Protein AF-A0A392PHM2-F1 (afdb_monomer_lite)

Foldseek 3Di:
DLLPDPQKDKDKDKAKDDPCRVVQSVLCVVQLSNQLSVLLNVQLVVVVVVVVPPDDDDDDDPDDDDDDPDDDRDDDPVSNVVSNVVSVVVSVVVCVVPPDPPPPGMDIDMDMDIDGD

Structure (mmCIF, N/CA/C/O backbone):
data_AF-A0A392PHM2-F1
#
_entry.id   AF-A0A392PHM2-F1
#
loop_
_atom_site.group_PDB
_atom_site.id
_atom_site.type_symbol
_atom_site.label_atom_id
_atom_site.label_alt_id
_atom_site.label_comp_id
_atom_site.label_asym_id
_atom_site.label_entity_id
_atom_site.label_seq_id
_atom_site.pdbx_PDB_ins_code
_atom_site.Cartn_x
_atom_site.Cartn_y
_atom_site.Cartn_z
_atom_site.occupancy
_atom_site.B_iso_or_equiv
_atom_site.auth_seq_id
_atom_site.auth_comp_id
_atom_site.auth_asym_id
_atom_site.auth_atom_id
_atom_site.pdbx_PDB_model_num
ATOM 1 N N . ASP A 1 1 ? -11.583 -11.678 8.730 1.00 62.72 1 ASP A N 1
ATOM 2 C CA . ASP A 1 1 ? -11.532 -10.504 9.619 1.00 62.72 1 ASP A CA 1
ATOM 3 C C . ASP A 1 1 ? -10.190 -9.805 9.520 1.00 62.72 1 ASP A C 1
ATOM 5 O O . ASP A 1 1 ? -9.168 -10.403 9.833 1.00 62.72 1 ASP A O 1
ATOM 9 N N . TYR A 1 2 ? -10.180 -8.577 8.996 1.00 77.75 2 TYR A N 1
ATOM 10 C CA . TYR A 1 2 ? -8.958 -7.856 8.611 1.00 77.75 2 TYR A CA 1
ATOM 11 C C . TYR A 1 2 ? -8.098 -7.401 9.803 1.00 77.75 2 TYR A C 1
ATOM 13 O O . TYR A 1 2 ? -6.878 -7.550 9.784 1.00 77.75 2 TYR A O 1
ATOM 21 N N . THR A 1 3 ? -8.714 -6.910 10.877 1.00 77.31 3 THR A N 1
ATOM 22 C CA . THR A 1 3 ? -8.038 -6.500 12.126 1.00 77.31 3 THR A CA 1
ATOM 23 C C . THR A 1 3 ? -8.124 -7.571 13.218 1.00 77.31 3 THR A C 1
ATOM 25 O O . THR A 1 3 ? -7.714 -7.337 14.348 1.00 77.31 3 THR A O 1
ATOM 28 N N . GLY A 1 4 ? -8.616 -8.774 12.898 1.00 71.75 4 GLY A N 1
ATOM 29 C CA . GLY A 1 4 ? -9.024 -9.765 13.903 1.00 71.75 4 GLY A CA 1
ATOM 30 C C . GLY A 1 4 ? -10.394 -9.469 14.527 1.00 71.75 4 GLY A C 1
ATOM 31 O O . GLY A 1 4 ? -10.864 -10.246 15.351 1.00 71.75 4 GLY A O 1
ATOM 32 N N . GLU A 1 5 ? -11.042 -8.381 14.106 1.00 74.38 5 GLU A N 1
ATOM 33 C CA . GLU A 1 5 ? -12.407 -8.024 14.480 1.00 74.38 5 GLU A CA 1
ATOM 34 C C . GLU A 1 5 ? -13.391 -8.452 13.391 1.00 74.38 5 GLU A C 1
ATOM 36 O O . GLU A 1 5 ? -13.178 -8.211 12.193 1.00 74.38 5 GLU A O 1
ATOM 41 N N . GLN A 1 6 ? -14.487 -9.076 13.821 1.00 77.94 6 GLN A N 1
ATOM 42 C CA . GLN A 1 6 ? -15.553 -9.501 12.927 1.00 77.94 6 GLN A CA 1
ATOM 43 C C . GLN A 1 6 ? -16.199 -8.291 12.253 1.00 77.94 6 GLN A C 1
ATOM 45 O O . GLN A 1 6 ? -16.482 -7.290 12.902 1.00 77.94 6 GLN A O 1
ATOM 50 N N . GLY A 1 7 ? -16.409 -8.381 10.939 1.00 82.81 7 GLY A N 1
ATOM 51 C CA . GLY A 1 7 ? -17.039 -7.309 10.162 1.00 82.81 7 GLY A CA 1
ATOM 52 C C . GLY A 1 7 ? -16.083 -6.236 9.634 1.00 82.81 7 GLY A C 1
ATOM 53 O O . GLY A 1 7 ? -16.532 -5.349 8.915 1.00 82.81 7 GLY A O 1
ATOM 54 N N . VAL A 1 8 ? -14.771 -6.312 9.897 1.00 89.31 8 VAL A N 1
ATOM 55 C CA . VAL A 1 8 ? -13.804 -5.370 9.304 1.00 89.31 8 VAL A CA 1
ATOM 56 C C . VAL A 1 8 ? -13.285 -5.883 7.959 1.00 89.31 8 VAL A C 1
ATOM 58 O O . VAL A 1 8 ? -12.686 -6.961 7.867 1.00 89.31 8 VAL A O 1
ATOM 61 N N . ILE A 1 9 ? -13.493 -5.075 6.919 1.00 91.62 9 ILE A N 1
ATOM 62 C CA . ILE A 1 9 ? -13.142 -5.340 5.522 1.00 91.62 9 ILE A CA 1
ATOM 63 C C . ILE A 1 9 ? -12.129 -4.297 5.048 1.00 91.62 9 ILE A C 1
ATOM 65 O O . ILE A 1 9 ? -12.349 -3.096 5.201 1.00 91.62 9 ILE A O 1
ATOM 69 N N . PHE A 1 10 ? -11.052 -4.760 4.417 1.00 94.38 10 PHE A N 1
ATOM 70 C CA . PHE A 1 10 ? -10.106 -3.917 3.690 1.00 94.38 10 PHE A CA 1
ATOM 71 C C . PHE A 1 10 ? -10.339 -4.025 2.186 1.00 94.38 10 PHE A C 1
ATOM 73 O O . PHE A 1 10 ? -10.477 -5.126 1.651 1.00 94.38 10 PHE A O 1
ATOM 80 N N . CYS A 1 11 ? -10.317 -2.883 1.508 1.00 95.94 11 CYS A N 1
ATOM 81 C CA . CYS A 1 11 ? -10.333 -2.780 0.057 1.00 95.94 11 CYS A CA 1
ATOM 82 C C . CYS A 1 11 ? -9.194 -1.864 -0.398 1.00 95.94 11 CYS A C 1
ATOM 84 O O . CYS A 1 11 ? -8.897 -0.868 0.260 1.00 95.94 11 CYS A O 1
ATOM 86 N N . GLY A 1 12 ? -8.593 -2.158 -1.550 1.00 97.06 12 GLY A N 1
ATOM 87 C CA . GLY A 1 12 ? -7.552 -1.315 -2.128 1.00 97.06 12 GLY A CA 1
ATOM 88 C C . GLY A 1 12 ? -7.506 -1.397 -3.650 1.00 97.06 12 GLY A C 1
ATOM 89 O O . GLY A 1 12 ? -7.768 -2.453 -4.224 1.00 97.06 12 GLY A O 1
ATOM 90 N N . VAL A 1 13 ? -7.169 -0.279 -4.289 1.00 98.44 13 VAL A N 1
ATOM 91 C CA . VAL A 1 13 ? -6.846 -0.172 -5.716 1.00 98.44 13 VAL A CA 1
ATOM 92 C C . VAL A 1 13 ? -5.400 0.295 -5.831 1.00 98.44 13 VAL A C 1
ATOM 94 O O . VAL A 1 13 ? -5.014 1.258 -5.171 1.00 98.44 13 VAL A O 1
ATOM 97 N N . PHE A 1 14 ? -4.619 -0.396 -6.660 1.00 98.19 14 PHE A N 1
ATOM 98 C CA . PHE A 1 14 ? -3.178 -0.198 -6.804 1.00 98.19 14 PHE A CA 1
ATOM 99 C C . PHE A 1 14 ? -2.847 -0.031 -8.289 1.00 98.19 14 PHE A C 1
ATOM 101 O O . PHE A 1 14 ? -2.849 -1.007 -9.039 1.00 98.19 14 PHE A O 1
ATOM 108 N N . ASP A 1 15 ? -2.614 1.208 -8.713 1.00 98.19 15 ASP A N 1
ATOM 109 C CA . ASP A 1 15 ? -2.319 1.572 -10.100 1.00 98.19 15 ASP A CA 1
ATOM 110 C C . ASP A 1 15 ? -0.808 1.754 -10.296 1.00 98.19 15 ASP A C 1
ATOM 112 O O . ASP A 1 15 ? -0.227 2.791 -9.961 1.00 98.19 15 ASP A O 1
ATOM 116 N N . GLY A 1 16 ? -0.157 0.694 -10.774 1.00 96.56 16 GLY A N 1
ATOM 117 C CA . GLY A 1 16 ? 1.280 0.654 -11.012 1.00 96.56 16 GLY A CA 1
ATOM 118 C C . GLY A 1 16 ? 1.684 1.297 -12.337 1.00 96.56 16 GLY A C 1
ATOM 119 O O . GLY A 1 16 ? 1.134 0.967 -13.382 1.00 96.56 16 GLY A O 1
ATOM 120 N N . HIS A 1 17 ? 2.725 2.127 -12.324 1.00 94.88 17 HIS A N 1
ATOM 121 C CA . HIS A 1 17 ? 3.255 2.806 -13.509 1.00 94.88 17 HIS A CA 1
ATOM 122 C C . HIS A 1 17 ? 4.784 2.699 -13.617 1.00 94.88 17 HIS A C 1
ATOM 124 O O . HIS A 1 17 ? 5.483 2.383 -12.654 1.00 94.88 17 HIS A O 1
ATOM 130 N N . GLY A 1 18 ? 5.309 2.954 -14.818 1.00 93.00 18 GLY A N 1
ATOM 131 C CA . GLY A 1 18 ? 6.728 2.795 -15.146 1.00 93.00 18 GLY A CA 1
ATOM 132 C C . GLY A 1 18 ? 7.119 1.360 -15.536 1.00 93.00 18 GLY A C 1
ATOM 133 O O . GLY A 1 18 ? 6.273 0.461 -15.519 1.00 93.00 18 GLY A O 1
ATOM 134 N N . PRO A 1 19 ? 8.393 1.119 -15.904 1.00 91.31 19 PRO A N 1
ATOM 135 C CA . PRO A 1 19 ? 8.848 -0.165 -16.454 1.00 91.31 19 PRO A CA 1
ATOM 136 C C . PRO A 1 19 ? 8.546 -1.380 -15.562 1.00 91.31 19 PRO A C 1
ATOM 138 O O . PRO A 1 19 ? 8.242 -2.464 -16.060 1.00 91.31 19 PRO A O 1
ATOM 141 N N . LEU A 1 20 ? 8.587 -1.191 -14.241 1.00 91.81 20 LEU A N 1
ATOM 142 C CA . LEU A 1 20 ? 8.321 -2.212 -13.227 1.00 91.81 20 LEU A CA 1
ATOM 143 C C . LEU A 1 20 ? 7.078 -1.893 -12.379 1.00 91.81 20 LEU A C 1
ATOM 145 O O . LEU A 1 20 ? 6.883 -2.511 -11.335 1.00 91.81 20 LEU A O 1
ATOM 149 N N . GLY A 1 21 ? 6.202 -0.984 -12.825 1.00 93.50 21 GLY A N 1
ATOM 150 C CA . GLY A 1 21 ? 5.011 -0.563 -12.072 1.00 93.50 21 GLY A CA 1
ATOM 151 C C . GLY A 1 21 ? 4.083 -1.712 -11.676 1.00 93.50 21 GLY A C 1
ATOM 152 O O . GLY A 1 21 ? 3.559 -1.744 -10.565 1.00 93.50 21 GLY A O 1
ATOM 153 N N . HIS A 1 22 ? 3.942 -2.719 -12.541 1.00 94.00 22 HIS A N 1
ATOM 154 C CA . HIS A 1 22 ? 3.187 -3.940 -12.240 1.00 94.00 22 HIS A CA 1
ATOM 155 C C . HIS A 1 22 ? 3.785 -4.741 -11.068 1.00 94.00 22 HIS A C 1
ATOM 157 O O . HIS A 1 22 ? 3.036 -5.322 -10.291 1.00 94.00 22 HIS A O 1
ATOM 163 N N . LYS A 1 23 ? 5.116 -4.741 -10.897 1.00 92.19 23 LYS A N 1
ATOM 164 C CA . LYS A 1 23 ? 5.782 -5.378 -9.748 1.00 92.19 23 LYS A CA 1
ATOM 165 C C . LYS A 1 23 ? 5.634 -4.541 -8.481 1.00 92.19 23 LYS A C 1
ATOM 167 O O . LYS A 1 23 ? 5.348 -5.103 -7.432 1.00 92.19 23 LYS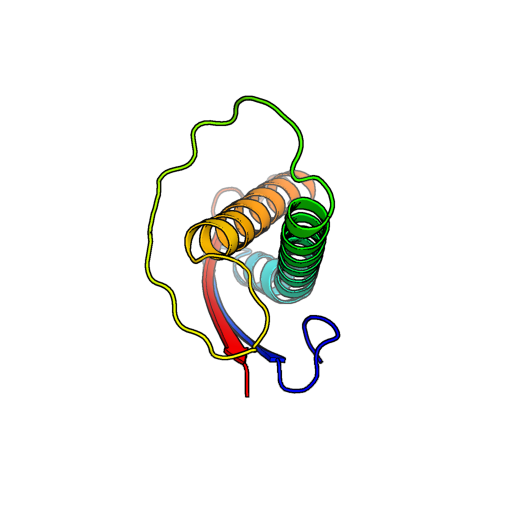 A O 1
ATOM 172 N N . VAL A 1 24 ? 5.779 -3.216 -8.586 1.00 93.56 24 VAL A N 1
ATOM 173 C CA . VAL A 1 24 ? 5.597 -2.292 -7.451 1.00 93.56 24 VAL A CA 1
ATOM 174 C C . VAL A 1 24 ? 4.164 -2.374 -6.917 1.00 93.56 24 VAL A C 1
ATOM 176 O O . VAL A 1 24 ? 3.957 -2.625 -5.735 1.00 93.56 2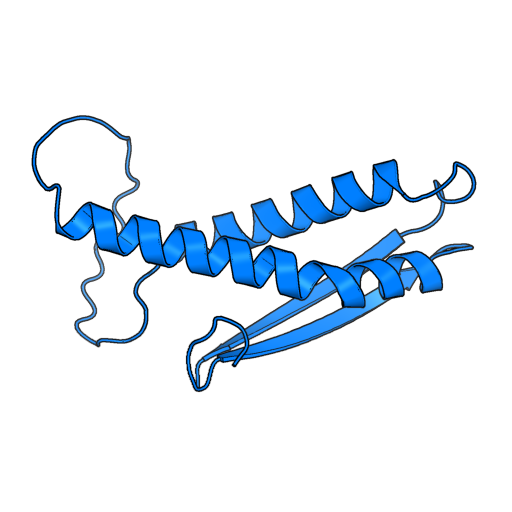4 VAL A O 1
ATOM 179 N N . SER A 1 25 ? 3.160 -2.249 -7.788 1.00 96.00 25 SER A N 1
ATOM 180 C CA . SER A 1 25 ? 1.744 -2.366 -7.402 1.00 96.00 25 SER A CA 1
ATOM 181 C C . SER A 1 25 ? 1.390 -3.742 -6.836 1.00 96.00 25 SER A C 1
ATOM 183 O O . SER A 1 25 ? 0.673 -3.818 -5.839 1.00 96.00 25 SER A O 1
ATOM 185 N N . GLN A 1 26 ? 1.927 -4.825 -7.411 1.00 95.88 26 GLN A N 1
ATOM 186 C CA . GLN A 1 26 ? 1.791 -6.169 -6.850 1.00 95.88 26 GLN A CA 1
ATOM 187 C C . GLN A 1 26 ? 2.376 -6.252 -5.435 1.00 95.88 26 GLN A C 1
ATOM 189 O O . GLN A 1 26 ? 1.712 -6.754 -4.532 1.00 95.88 26 GLN A O 1
ATOM 194 N N . PHE A 1 27 ? 3.586 -5.732 -5.229 1.00 94.19 27 PHE A N 1
ATOM 195 C CA . PHE A 1 27 ? 4.246 -5.755 -3.929 1.00 94.19 27 PHE A CA 1
ATOM 196 C C . PHE A 1 27 ? 3.441 -5.001 -2.867 1.00 94.19 27 PHE A C 1
ATOM 198 O O . PHE A 1 27 ? 3.217 -5.528 -1.777 1.00 94.19 27 PHE A O 1
ATOM 205 N N . ILE A 1 28 ? 2.945 -3.803 -3.191 1.00 96.50 28 ILE A N 1
ATOM 206 C CA . ILE A 1 28 ? 2.115 -3.015 -2.271 1.00 96.50 28 ILE A CA 1
ATOM 207 C C . ILE A 1 28 ? 0.811 -3.754 -1.963 1.00 96.50 28 ILE A C 1
ATOM 209 O O . ILE A 1 28 ? 0.453 -3.882 -0.794 1.00 96.50 28 ILE A O 1
ATOM 213 N N . ARG A 1 29 ? 0.116 -4.282 -2.979 1.00 97.38 29 ARG A N 1
ATOM 214 C CA . ARG A 1 29 ? -1.125 -5.052 -2.797 1.00 97.38 29 ARG A CA 1
ATOM 215 C C . ARG A 1 29 ? -0.933 -6.221 -1.831 1.00 97.38 29 ARG A C 1
ATOM 217 O O . ARG A 1 29 ? -1.806 -6.469 -1.003 1.00 97.38 29 ARG A O 1
ATOM 224 N N . ASP A 1 30 ? 0.191 -6.923 -1.947 1.00 96.12 30 ASP A N 1
ATOM 225 C CA . ASP A 1 30 ? 0.454 -8.146 -1.190 1.00 96.12 30 ASP A CA 1
ATOM 226 C C . ASP A 1 30 ? 0.936 -7.858 0.250 1.00 96.12 30 ASP A C 1
ATOM 228 O O . ASP A 1 30 ? 0.721 -8.687 1.133 1.00 96.12 30 ASP A O 1
ATOM 232 N N . ASN A 1 31 ? 1.526 -6.681 0.523 1.00 95.88 31 ASN A N 1
ATOM 233 C CA . ASN A 1 31 ? 2.173 -6.377 1.812 1.00 95.88 31 ASN A CA 1
ATOM 234 C C . ASN A 1 31 ? 1.560 -5.202 2.607 1.00 95.88 31 ASN A C 1
ATOM 236 O O . ASN A 1 31 ? 1.723 -5.131 3.823 1.00 95.88 31 ASN A O 1
ATOM 240 N N . LEU A 1 32 ? 0.881 -4.246 1.970 1.00 97.31 32 LEU A N 1
ATOM 241 C CA . LEU A 1 32 ? 0.327 -3.067 2.655 1.00 97.31 32 LEU A CA 1
ATOM 242 C C . LEU A 1 32 ? -0.820 -3.430 3.610 1.00 97.31 32 LEU A C 1
ATOM 244 O O . LEU A 1 32 ? -0.859 -2.876 4.712 1.00 97.31 32 LEU A O 1
ATOM 248 N N . PRO A 1 33 ? -1.731 -4.363 3.258 1.00 96.69 33 PRO A N 1
ATOM 249 C CA . PRO A 1 33 ? -2.844 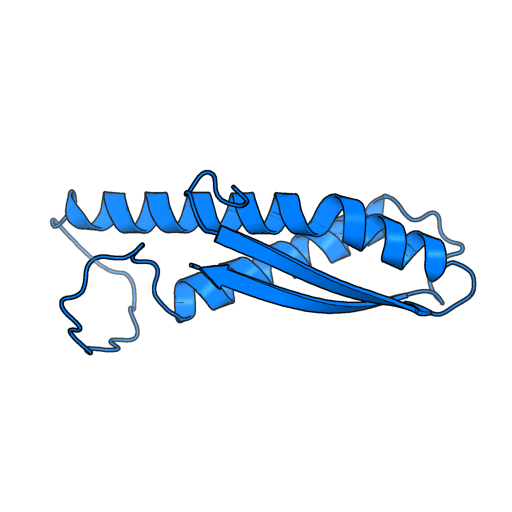-4.703 4.137 1.00 96.69 33 PRO A CA 1
ATOM 250 C C . PRO A 1 33 ? -2.385 -5.274 5.492 1.00 96.69 33 PRO A C 1
ATOM 252 O O . PRO A 1 33 ? -2.994 -4.998 6.524 1.00 96.69 33 PRO A O 1
ATOM 255 N N . SER A 1 34 ? -1.295 -6.048 5.535 1.00 94.75 34 SER A N 1
ATOM 256 C CA . SER A 1 34 ? -0.773 -6.585 6.800 1.00 94.75 34 SER A CA 1
ATOM 257 C C . SER A 1 34 ? -0.155 -5.491 7.671 1.00 94.75 34 SER A C 1
ATOM 259 O O . SER A 1 34 ? -0.538 -5.381 8.835 1.00 94.75 34 SER A O 1
ATOM 261 N N . LYS A 1 35 ? 0.700 -4.624 7.104 1.00 95.56 35 LYS A N 1
ATOM 262 C CA . LYS A 1 35 ? 1.284 -3.466 7.812 1.00 95.56 35 LYS A CA 1
ATOM 263 C C . LYS A 1 35 ? 0.207 -2.567 8.420 1.00 95.56 35 LYS A C 1
ATOM 265 O O . LYS A 1 35 ? 0.288 -2.193 9.590 1.00 95.56 35 LYS A O 1
ATOM 270 N N . LEU A 1 36 ? -0.833 -2.263 7.644 1.00 96.00 36 LEU A N 1
ATOM 271 C CA . LEU A 1 36 ? -1.942 -1.428 8.099 1.00 96.00 36 LEU A CA 1
ATOM 272 C C . LEU A 1 36 ? -2.777 -2.116 9.188 1.00 96.00 36 LEU A C 1
ATOM 274 O O . LEU A 1 36 ? -3.116 -1.482 10.186 1.00 96.00 36 LEU A O 1
ATOM 278 N N . SER A 1 37 ? -3.058 -3.417 9.058 1.00 94.31 37 SER A N 1
ATOM 279 C CA . SER A 1 37 ? -3.726 -4.198 10.113 1.00 94.31 37 SER A CA 1
ATOM 280 C C . SER A 1 37 ? -2.937 -4.188 11.427 1.00 94.31 37 SER A C 1
ATOM 282 O O . SER A 1 37 ? -3.518 -4.004 12.498 1.00 94.31 37 SER A O 1
ATOM 284 N N . GLU A 1 38 ? -1.616 -4.361 11.365 1.00 93.19 38 GLU A N 1
ATOM 285 C CA . GLU A 1 38 ? -0.740 -4.333 12.540 1.00 93.19 38 GLU A CA 1
ATOM 286 C C . GLU A 1 38 ? -0.722 -2.958 13.209 1.00 93.19 38 GLU A C 1
ATOM 288 O O . GLU A 1 38 ? -0.892 -2.875 14.428 1.00 93.19 38 GLU A O 1
ATOM 293 N N . ALA A 1 39 ? -0.599 -1.879 12.430 1.00 93.50 39 ALA A N 1
ATOM 294 C CA . ALA A 1 39 ? -0.647 -0.515 12.952 1.00 93.50 39 ALA A CA 1
ATOM 295 C C . ALA A 1 39 ? -1.966 -0.230 13.692 1.00 93.50 39 ALA A C 1
ATOM 297 O O . ALA A 1 39 ? -1.944 0.276 14.818 1.00 93.50 39 ALA A O 1
ATOM 298 N N . ILE A 1 40 ? -3.103 -0.637 13.115 1.00 91.94 40 ILE A N 1
ATOM 299 C CA . ILE A 1 40 ? -4.429 -0.465 13.726 1.00 91.94 40 ILE A CA 1
ATOM 300 C C . ILE A 1 40 ? -4.543 -1.260 15.028 1.00 91.94 40 ILE A C 1
ATOM 302 O O . ILE A 1 40 ? -4.940 -0.699 16.050 1.00 91.94 40 ILE A O 1
ATOM 306 N N . LYS A 1 41 ? -4.134 -2.536 15.035 1.00 90.06 41 LYS A N 1
ATOM 307 C CA . LYS A 1 41 ? -4.136 -3.373 16.249 1.00 90.06 41 LYS A CA 1
ATOM 308 C C . LYS A 1 41 ? -3.305 -2.744 17.368 1.00 90.06 41 LYS A C 1
ATOM 310 O O . LYS A 1 41 ? -3.738 -2.709 18.520 1.00 90.06 41 LYS A O 1
ATOM 315 N N . MET A 1 42 ? -2.129 -2.203 17.041 1.00 89.06 42 MET A N 1
ATOM 316 C CA . MET A 1 42 ? -1.285 -1.505 18.015 1.00 89.06 42 MET A CA 1
ATOM 317 C C . MET A 1 42 ? -1.956 -0.233 18.551 1.00 89.06 42 MET A C 1
ATOM 319 O O . MET A 1 42 ? -1.887 0.039 19.751 1.00 89.06 42 MET A O 1
ATOM 323 N N . ALA A 1 43 ? -2.618 0.551 17.695 1.00 88.56 43 ALA A N 1
ATOM 324 C CA . ALA A 1 43 ? -3.345 1.746 18.120 1.00 88.56 43 ALA A CA 1
ATOM 325 C C . ALA A 1 43 ? -4.526 1.402 19.044 1.00 88.56 43 ALA A C 1
ATOM 327 O O . ALA A 1 43 ? -4.714 2.052 20.075 1.00 88.56 43 ALA A O 1
ATOM 328 N N . GLN A 1 44 ? -5.268 0.336 18.735 1.00 86.00 44 GLN A N 1
ATOM 329 C CA . GLN A 1 44 ? -6.366 -0.163 19.566 1.0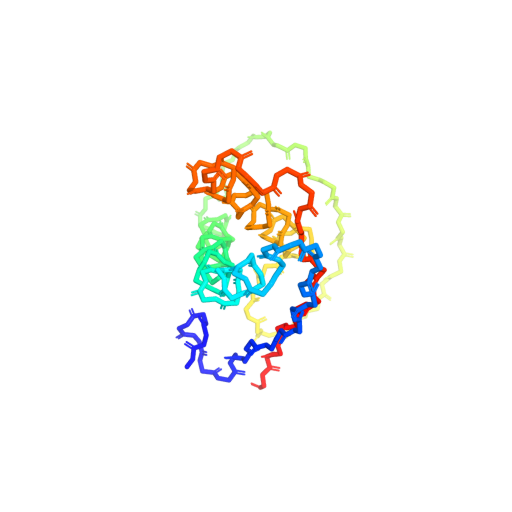0 86.00 44 GLN A CA 1
ATOM 330 C C . GLN A 1 44 ? -5.871 -0.593 20.953 1.00 86.00 44 GLN A C 1
ATOM 332 O O . GLN A 1 44 ? -6.450 -0.206 21.972 1.00 86.00 44 GLN A O 1
ATOM 337 N N . GLN A 1 45 ? -4.747 -1.307 21.027 1.00 82.31 45 GLN A N 1
ATOM 338 C CA . GLN A 1 45 ? -4.134 -1.684 22.305 1.00 82.31 45 GLN A CA 1
ATOM 339 C C . GLN A 1 45 ? -3.690 -0.465 23.125 1.00 82.31 45 GLN A C 1
ATOM 341 O O . GLN A 1 45 ? -3.992 -0.383 24.315 1.00 82.31 45 GLN A O 1
ATOM 346 N N . LYS A 1 46 ? -3.035 0.522 22.498 1.00 78.81 46 LYS A N 1
ATOM 347 C CA . LYS A 1 46 ? -2.615 1.762 23.176 1.00 78.81 46 LYS A CA 1
ATOM 348 C C . LYS A 1 46 ? -3.798 2.561 23.719 1.00 78.81 46 LYS A C 1
ATOM 350 O O . LYS A 1 46 ? -3.715 3.082 24.828 1.00 78.81 46 LYS A O 1
ATOM 355 N N . SER A 1 47 ? -4.895 2.641 22.962 1.00 70.75 47 SER A N 1
ATOM 356 C CA . SE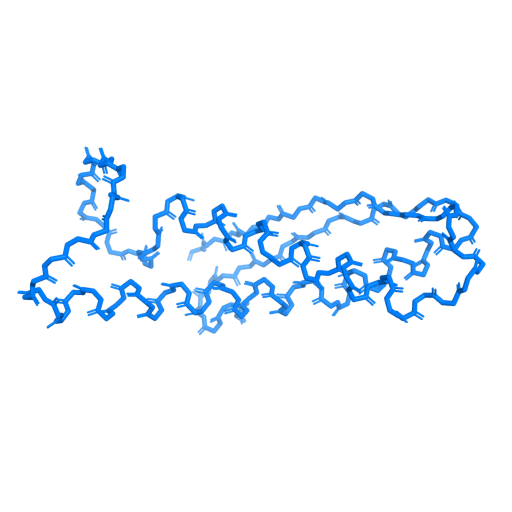R A 1 47 ? -6.122 3.298 23.430 1.00 70.75 47 SER A CA 1
ATOM 357 C C . SER A 1 47 ? -6.694 2.596 24.665 1.00 70.75 47 SER A C 1
ATOM 359 O O . SER A 1 47 ? -7.075 3.264 25.619 1.00 70.75 47 SER A O 1
ATOM 361 N N . SER A 1 48 ? -6.642 1.261 24.699 1.00 62.06 48 SER A N 1
ATOM 362 C CA . SER A 1 48 ? -7.141 0.445 25.811 1.00 62.06 48 SER A CA 1
ATOM 363 C C . SER A 1 48 ? -6.309 0.628 27.085 1.00 62.06 48 SER A C 1
ATOM 365 O O . SER A 1 48 ? -6.868 0.673 28.174 1.00 62.06 48 SER A O 1
ATOM 367 N N . ILE A 1 49 ? -4.985 0.786 26.964 1.00 60.41 49 ILE A N 1
ATOM 368 C CA . ILE A 1 49 ? -4.071 0.992 28.103 1.00 60.41 49 ILE A CA 1
ATOM 369 C C . ILE A 1 4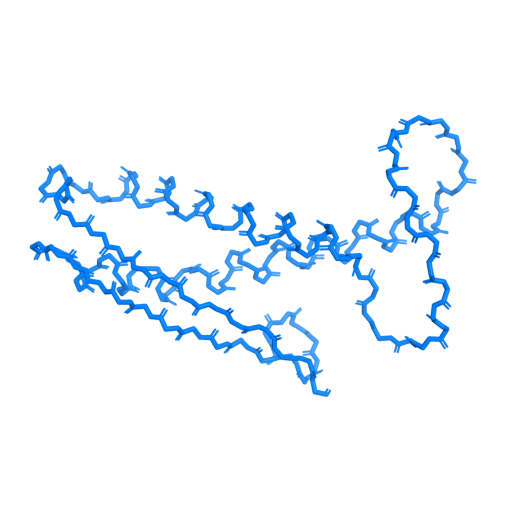9 ? -4.277 2.367 28.756 1.00 60.41 49 ILE A C 1
ATOM 371 O O . ILE A 1 49 ? -4.304 2.454 29.982 1.00 60.41 49 ILE A O 1
ATOM 375 N N . LYS A 1 50 ? -4.512 3.429 27.969 1.00 53.75 50 LYS A N 1
ATOM 376 C CA . LYS A 1 50 ? -4.775 4.781 28.506 1.00 53.75 50 LYS A CA 1
ATOM 377 C C . LYS A 1 50 ? -6.023 4.861 29.399 1.00 53.75 50 LYS A C 1
ATOM 379 O O . LYS A 1 50 ? -6.104 5.756 30.230 1.00 53.75 50 LYS A O 1
ATOM 384 N N . TYR A 1 51 ? -6.976 3.934 29.266 1.00 48.78 51 TYR A N 1
ATOM 385 C CA . TYR A 1 51 ? -8.145 3.861 30.154 1.00 48.78 51 TYR A CA 1
ATOM 386 C C . TYR A 1 51 ? -7.833 3.280 31.543 1.00 48.78 51 TYR A C 1
ATOM 388 O O . TYR A 1 51 ? -8.596 3.530 32.475 1.00 48.78 51 TYR A O 1
ATOM 396 N N . TYR A 1 52 ? -6.745 2.517 31.698 1.00 50.44 52 TYR A N 1
ATOM 397 C CA . TYR A 1 52 ? -6.371 1.885 32.971 1.00 50.44 52 TYR A CA 1
ATOM 398 C C . TYR A 1 52 ? -5.295 2.652 33.749 1.00 50.44 52 TYR A C 1
ATOM 400 O O . TYR A 1 52 ? -5.172 2.437 34.952 1.00 50.44 52 TYR A O 1
ATOM 408 N N . ASP A 1 53 ? -4.556 3.549 33.093 1.00 45.31 53 ASP A N 1
ATOM 409 C CA . ASP A 1 53 ? -3.414 4.271 33.670 1.00 45.31 53 ASP A CA 1
ATOM 410 C C . ASP A 1 53 ? -3.665 5.787 33.741 1.00 45.31 53 ASP A C 1
ATOM 412 O O . ASP A 1 53 ? -2.890 6.610 33.261 1.00 45.31 53 ASP A O 1
ATOM 416 N N . ALA A 1 54 ? -4.812 6.177 34.301 1.00 47.00 54 ALA A N 1
ATOM 417 C CA . ALA A 1 54 ? -5.104 7.574 34.609 1.00 47.00 54 ALA A CA 1
ATOM 418 C C . ALA A 1 54 ? -4.445 7.971 35.940 1.00 47.00 54 ALA A C 1
ATOM 420 O O . ALA A 1 54 ? -5.133 8.242 36.920 1.00 47.00 54 ALA A O 1
ATOM 421 N N . ASN A 1 55 ? -3.113 7.979 35.973 1.00 47.53 55 ASN A N 1
ATOM 422 C CA . ASN A 1 55 ? -2.326 8.776 36.906 1.00 47.53 55 ASN A CA 1
ATOM 423 C C . ASN A 1 55 ? -1.040 9.248 36.209 1.00 47.53 55 ASN A C 1
ATOM 425 O O . ASN A 1 55 ? -0.059 8.521 36.126 1.00 47.53 55 ASN A O 1
ATOM 429 N N . ASP A 1 56 ? -1.075 10.524 35.833 1.00 41.97 56 ASP A N 1
ATOM 430 C CA . ASP A 1 56 ? 0.054 11.455 35.763 1.00 41.97 56 ASP A CA 1
ATOM 431 C C . ASP A 1 56 ? 0.727 11.774 34.405 1.00 41.97 56 ASP A C 1
ATOM 433 O O . ASP A 1 56 ? 1.139 10.917 33.632 1.00 41.97 56 ASP A O 1
ATOM 437 N N . ALA A 1 57 ? 0.813 13.098 34.228 1.00 49.22 57 ALA A N 1
ATOM 438 C CA . ALA A 1 57 ? 1.672 13.979 33.437 1.00 49.22 57 ALA A CA 1
ATOM 439 C C . ALA A 1 57 ? 1.948 13.778 31.927 1.00 49.22 57 ALA A C 1
ATOM 441 O O . ALA A 1 57 ? 2.556 12.816 31.472 1.00 49.22 57 ALA A O 1
ATOM 442 N N . ASP A 1 58 ? 1.645 14.868 31.208 1.00 49.47 58 ASP A N 1
ATOM 443 C CA . ASP A 1 58 ? 2.312 15.395 30.010 1.00 49.47 58 ASP A CA 1
ATOM 444 C C . ASP A 1 58 ? 2.388 14.517 28.758 1.00 49.47 58 ASP A C 1
ATOM 446 O O . ASP A 1 58 ? 3.390 13.878 28.437 1.00 49.47 58 ASP A O 1
ATOM 450 N N . THR A 1 59 ? 1.372 14.649 27.904 1.00 41.69 59 THR A N 1
ATOM 451 C CA . THR A 1 59 ? 1.622 14.699 26.458 1.00 41.69 59 THR A CA 1
ATOM 452 C C . THR A 1 59 ? 0.569 15.577 25.790 1.00 41.69 59 THR A C 1
ATOM 454 O O . THR A 1 59 ? -0.623 15.273 25.852 1.00 41.69 59 THR A O 1
ATOM 457 N N . GLU A 1 60 ? 1.022 16.666 25.164 1.00 45.44 60 GLU A N 1
ATOM 458 C CA . GLU A 1 60 ? 0.238 17.600 24.348 1.00 45.44 60 GLU A CA 1
ATOM 459 C C . GLU A 1 60 ? -0.792 16.853 23.488 1.00 45.44 60 GLU A C 1
ATOM 461 O O . GLU A 1 60 ? -0.459 16.180 22.512 1.00 45.44 60 GLU A O 1
ATOM 466 N N . THR A 1 61 ? -2.059 16.917 23.894 1.00 40.47 61 THR A N 1
ATOM 467 C CA . THR A 1 61 ? -3.161 16.256 23.201 1.00 40.47 61 THR A CA 1
ATOM 468 C C . THR A 1 61 ? -4.096 17.330 22.672 1.00 40.47 61 THR A C 1
ATOM 470 O O . THR A 1 61 ? -4.755 18.025 23.444 1.00 40.47 61 THR A O 1
ATOM 473 N N . PHE A 1 62 ? -4.152 17.465 21.345 1.00 45.31 62 PHE A N 1
ATOM 474 C CA . PHE A 1 62 ? -5.212 18.210 20.674 1.00 45.31 62 PHE A CA 1
ATOM 475 C C . PHE A 1 62 ? -6.555 17.594 21.076 1.00 45.31 62 PHE A C 1
ATOM 477 O O . PHE A 1 62 ? -6.836 16.421 20.826 1.00 45.31 62 PHE A O 1
ATOM 484 N N . HIS A 1 63 ? -7.327 18.384 21.811 1.00 44.91 63 HIS A N 1
ATOM 485 C CA . HIS A 1 63 ? -8.558 17.983 22.463 1.00 44.91 63 HIS A CA 1
ATOM 486 C C . HIS A 1 63 ? -9.729 18.129 21.490 1.00 44.91 63 HIS A C 1
ATOM 488 O O . HIS A 1 63 ? -10.325 19.198 21.411 1.00 44.91 63 HIS A O 1
ATOM 494 N N . ASP A 1 64 ? -10.093 17.052 20.797 1.00 38.78 64 ASP A N 1
ATOM 495 C CA . ASP A 1 64 ? -11.406 16.960 20.155 1.00 38.78 64 ASP A CA 1
ATOM 496 C C . ASP A 1 64 ? -12.376 16.241 21.094 1.00 38.78 64 ASP A C 1
ATOM 498 O O . ASP A 1 64 ? -12.565 15.024 21.063 1.00 38.78 64 ASP A O 1
ATOM 502 N N . ALA A 1 65 ? -12.987 17.034 21.975 1.00 47.50 65 ALA A N 1
ATOM 503 C CA . ALA A 1 65 ? -14.158 16.632 22.733 1.00 47.50 65 ALA A CA 1
ATOM 504 C C . ALA A 1 65 ? -15.379 16.557 21.813 1.00 47.50 65 ALA A C 1
ATOM 506 O O . ALA A 1 65 ? -16.106 17.531 21.647 1.00 47.50 65 ALA A O 1
ATOM 507 N N . TYR A 1 66 ? -15.648 15.366 21.288 1.00 41.44 66 TYR A N 1
ATOM 508 C CA . TYR A 1 66 ? -17.007 14.945 20.969 1.00 41.44 66 TYR A CA 1
ATOM 509 C C . TYR A 1 66 ? -17.244 13.564 21.580 1.00 41.44 66 TYR A C 1
ATOM 511 O O . TYR A 1 66 ? -16.818 12.536 21.062 1.00 41.44 66 TYR A O 1
ATOM 519 N N . ASN A 1 67 ? -17.913 13.574 22.734 1.00 46.97 67 ASN A N 1
ATOM 520 C CA . ASN A 1 67 ? -18.547 12.401 23.322 1.00 46.97 67 ASN A CA 1
ATOM 521 C C . ASN A 1 67 ? -19.615 11.892 22.345 1.00 46.97 67 ASN A C 1
ATOM 523 O O . ASN A 1 67 ? -20.703 12.466 22.293 1.00 46.97 67 ASN A O 1
ATOM 527 N N . ASP A 1 68 ? -19.343 10.800 21.630 1.00 39.38 68 ASP A N 1
ATOM 528 C CA . ASP A 1 68 ? -20.409 9.917 21.161 1.00 39.38 68 ASP A CA 1
ATOM 529 C C . ASP A 1 68 ? -20.304 8.570 21.873 1.00 39.38 68 ASP A C 1
ATOM 531 O O . ASP A 1 68 ? -19.308 7.850 21.833 1.00 39.38 68 ASP A O 1
ATOM 535 N N . SER A 1 69 ? -21.363 8.283 22.613 1.00 42.69 69 SER A N 1
ATOM 536 C CA . SER A 1 69 ? -21.485 7.174 23.544 1.00 42.69 69 SER A CA 1
ATOM 537 C C . SER A 1 69 ? -22.028 5.954 22.807 1.00 42.69 69 SER A C 1
ATOM 539 O O . SER A 1 69 ? -23.065 5.423 23.191 1.00 42.69 69 SER A O 1
ATOM 541 N N . ASN A 1 70 ? -21.358 5.506 21.741 1.00 42.44 70 ASN A N 1
ATOM 542 C CA . ASN A 1 70 ? -21.731 4.276 21.043 1.00 42.44 70 ASN A CA 1
ATOM 543 C C . ASN A 1 70 ? -20.513 3.390 20.766 1.00 42.44 70 ASN A C 1
ATOM 545 O O . ASN A 1 70 ? -19.585 3.719 20.040 1.00 42.44 70 ASN A O 1
ATOM 549 N N . ARG A 1 71 ? -20.534 2.237 21.433 1.00 50.12 71 ARG A N 1
ATOM 550 C CA . ARG A 1 71 ? -19.455 1.264 21.606 1.00 50.12 71 ARG A CA 1
ATOM 551 C C . ARG A 1 71 ? -19.105 0.518 20.312 1.00 50.12 71 ARG A C 1
ATOM 553 O O . ARG A 1 71 ? -19.613 -0.582 20.085 1.00 50.12 71 ARG A O 1
ATOM 560 N N . HIS A 1 72 ? -18.182 1.059 19.522 1.00 52.06 72 HIS A N 1
ATOM 561 C CA . HIS A 1 72 ? -17.522 0.308 18.453 1.00 52.06 72 HIS A CA 1
ATOM 562 C C . HIS A 1 72 ? -16.082 0.823 18.229 1.00 52.06 72 HIS A C 1
ATOM 564 O O . HIS A 1 72 ? -15.874 1.896 17.684 1.00 52.06 72 HIS A O 1
ATOM 570 N N . ASN A 1 73 ? -15.100 0.062 18.726 1.00 57.19 73 ASN A N 1
ATOM 571 C CA . ASN A 1 73 ? -13.658 0.085 18.415 1.00 57.19 73 ASN A CA 1
ATOM 572 C C . ASN A 1 73 ? -12.991 1.479 18.343 1.00 57.19 73 ASN A C 1
ATOM 574 O O . ASN A 1 73 ? -12.678 2.027 17.289 1.00 57.19 73 ASN A O 1
ATOM 578 N N . ASN A 1 74 ? -12.744 2.010 19.543 1.00 68.31 74 ASN A N 1
ATOM 579 C CA . ASN A 1 74 ? -12.315 3.372 19.863 1.00 68.31 74 ASN A CA 1
ATOM 580 C C . ASN A 1 74 ? -10.828 3.668 19.576 1.00 68.31 74 ASN A C 1
ATOM 582 O O . ASN A 1 74 ? -10.028 3.750 20.508 1.00 68.31 74 ASN A O 1
ATOM 586 N N . ILE A 1 75 ? -10.443 3.919 18.324 1.00 81.44 75 ILE A N 1
ATOM 587 C CA . ILE A 1 75 ? -9.258 4.758 18.064 1.00 81.44 75 ILE A CA 1
ATOM 588 C C . ILE A 1 75 ? -9.698 6.071 17.418 1.00 81.44 75 ILE A C 1
ATOM 590 O O . ILE A 1 75 ? -10.596 6.088 16.579 1.00 81.44 75 ILE A O 1
ATOM 594 N N . SER A 1 76 ? -9.106 7.183 17.858 1.00 88.94 76 SER A N 1
ATOM 595 C CA . SER A 1 76 ? -9.459 8.520 17.366 1.00 88.94 76 SER A CA 1
ATOM 596 C C . SER A 1 76 ? -9.154 8.672 15.874 1.00 88.94 76 SER A C 1
ATOM 598 O O . SER A 1 76 ? -8.313 7.951 15.337 1.00 88.94 76 SER A O 1
ATOM 600 N N . LEU A 1 77 ? -9.770 9.658 15.212 1.00 88.75 77 LEU A N 1
ATOM 601 C CA . LEU A 1 77 ? -9.453 10.008 13.819 1.00 88.75 77 LEU A CA 1
ATOM 602 C C . LEU A 1 77 ? -7.942 10.228 13.619 1.00 88.75 77 LEU A C 1
ATOM 604 O O . LEU A 1 77 ? -7.357 9.672 12.698 1.00 88.75 77 LEU A O 1
ATOM 608 N N . ALA A 1 78 ? -7.297 10.959 14.533 1.00 89.75 78 ALA A N 1
ATOM 609 C CA . ALA A 1 78 ? -5.851 11.181 14.499 1.00 89.75 78 ALA A CA 1
ATOM 610 C C . ALA A 1 78 ? -5.044 9.874 14.636 1.00 89.75 78 ALA A C 1
ATOM 612 O O . ALA A 1 78 ? -3.993 9.712 14.022 1.00 89.75 78 ALA A O 1
ATOM 613 N N . SER A 1 79 ? -5.537 8.910 15.422 1.00 91.19 79 SER A N 1
ATOM 614 C CA . SER A 1 79 ? -4.897 7.592 15.533 1.00 91.19 79 SER A CA 1
ATOM 615 C C . SER A 1 79 ? -5.051 6.783 14.245 1.00 91.19 79 SER A C 1
ATOM 617 O O . SER A 1 79 ? -4.107 6.109 13.841 1.00 91.19 79 SER A O 1
ATOM 619 N N . TRP A 1 80 ? -6.213 6.867 13.590 1.00 92.00 80 TRP A N 1
ATOM 620 C CA . TRP A 1 80 ? -6.432 6.285 12.266 1.00 92.00 80 TRP A CA 1
ATOM 621 C C . TRP A 1 80 ? -5.473 6.878 11.239 1.00 92.00 80 TRP A C 1
ATOM 623 O O . TRP A 1 80 ? -4.748 6.128 10.590 1.00 92.00 80 TRP A O 1
ATOM 633 N N . GLU A 1 81 ? -5.421 8.206 11.137 1.00 94.19 81 GLU A N 1
ATOM 634 C CA . GLU A 1 81 ? -4.497 8.921 10.254 1.00 94.19 81 GLU A CA 1
ATOM 635 C C . GLU A 1 81 ? -3.049 8.483 10.497 1.00 94.19 81 GLU A C 1
ATOM 637 O O . GLU A 1 81 ? -2.355 8.094 9.558 1.00 94.19 81 GLU A O 1
ATOM 642 N N . GLY A 1 82 ? -2.625 8.424 11.763 1.00 94.69 82 GLY A N 1
ATOM 643 C CA . GLY A 1 82 ? -1.298 7.943 12.137 1.00 94.69 82 GLY A CA 1
ATOM 644 C C . GLY A 1 82 ? -1.020 6.498 11.706 1.00 94.69 82 GLY A C 1
ATOM 645 O O . GLY A 1 82 ? 0.099 6.199 11.294 1.00 94.69 82 GLY A O 1
ATOM 646 N N . CYS A 1 83 ? -2.015 5.604 11.751 1.00 95.12 83 CYS A N 1
ATOM 647 C CA . CYS A 1 83 ? -1.863 4.234 11.249 1.00 95.12 83 CYS A CA 1
ATOM 648 C C . CYS A 1 83 ? -1.652 4.211 9.733 1.00 95.12 83 CYS A C 1
ATOM 650 O O . CYS A 1 83 ? -0.744 3.532 9.262 1.00 95.12 83 CYS A O 1
ATOM 652 N N . PHE A 1 84 ? -2.452 4.966 8.974 1.00 96.50 84 PHE A N 1
ATOM 653 C CA . PHE A 1 84 ? -2.304 5.051 7.520 1.00 96.50 84 PHE A CA 1
ATOM 654 C C . PHE A 1 84 ? -0.952 5.646 7.127 1.00 96.50 84 PHE A C 1
ATOM 656 O O . PHE A 1 84 ? -0.235 5.028 6.345 1.00 96.50 84 PHE A O 1
ATOM 663 N N . LEU A 1 85 ? -0.578 6.793 7.700 1.00 96.81 85 LEU A N 1
ATOM 664 C CA . LEU A 1 85 ? 0.698 7.446 7.406 1.00 96.81 85 LEU A CA 1
ATOM 665 C C . LEU A 1 85 ? 1.870 6.507 7.682 1.00 96.81 85 LEU A C 1
ATOM 667 O O . LEU A 1 85 ? 2.669 6.250 6.788 1.00 96.81 85 LEU A O 1
ATOM 671 N N . LYS A 1 86 ? 1.913 5.918 8.882 1.00 96.38 86 LYS A N 1
ATOM 672 C CA . LYS A 1 86 ? 2.978 4.994 9.270 1.00 96.38 86 LYS A CA 1
ATOM 673 C C . LYS A 1 86 ? 3.073 3.796 8.321 1.00 96.38 86 LYS A C 1
ATOM 675 O O . LYS A 1 86 ? 4.164 3.436 7.901 1.00 96.38 86 LYS A O 1
ATOM 680 N N . SER A 1 87 ? 1.953 3.155 7.991 1.00 97.38 87 SER A N 1
ATOM 681 C CA . SER A 1 87 ? 1.978 1.946 7.162 1.00 97.38 87 SER A CA 1
ATOM 682 C C . SER A 1 87 ? 2.357 2.208 5.708 1.00 97.38 87 SER A C 1
ATOM 684 O O . SER A 1 87 ? 2.949 1.331 5.082 1.00 97.38 87 SER A O 1
ATOM 686 N N . PHE A 1 88 ? 2.013 3.379 5.166 1.00 97.62 88 PHE A N 1
ATOM 687 C CA . PHE A 1 88 ? 2.440 3.783 3.826 1.00 97.62 88 PHE A CA 1
ATOM 688 C C . PHE A 1 88 ? 3.926 4.155 3.801 1.00 97.62 88 PHE A C 1
ATOM 690 O O . PHE A 1 88 ? 4.624 3.724 2.890 1.00 97.62 88 PHE A O 1
ATOM 697 N N . ASP A 1 89 ? 4.415 4.862 4.818 1.00 96.56 89 ASP A N 1
ATOM 698 C CA . ASP A 1 89 ? 5.834 5.210 4.971 1.00 96.56 89 ASP A CA 1
ATOM 699 C C . ASP A 1 89 ? 6.707 3.945 5.089 1.00 96.56 89 ASP A C 1
ATOM 701 O O . ASP A 1 89 ? 7.598 3.700 4.280 1.00 96.56 89 ASP A O 1
ATOM 705 N N . GLU A 1 90 ? 6.337 3.022 5.985 1.00 95.81 90 GLU A N 1
ATOM 706 C CA . GLU A 1 90 ? 7.013 1.725 6.134 1.00 95.81 90 GLU A CA 1
ATOM 707 C C . GLU A 1 90 ? 6.897 0.816 4.898 1.00 95.81 90 GLU A C 1
ATOM 709 O O . GLU A 1 90 ? 7.607 -0.191 4.801 1.00 95.81 90 GLU A O 1
ATOM 714 N N . MET A 1 91 ? 5.934 1.067 4.008 1.00 95.81 91 MET A N 1
ATOM 715 C CA . MET A 1 91 ? 5.824 0.357 2.735 1.00 95.81 91 MET A CA 1
ATOM 716 C C . MET A 1 91 ? 6.788 0.937 1.703 1.00 95.81 91 MET A C 1
ATOM 718 O O . MET A 1 91 ? 7.439 0.169 0.996 1.00 95.81 91 MET A O 1
ATOM 722 N N . ASP A 1 92 ? 6.885 2.263 1.635 1.00 93.81 92 ASP A N 1
ATOM 723 C CA . ASP A 1 92 ? 7.798 2.963 0.735 1.00 93.81 92 ASP A CA 1
ATOM 724 C C . ASP A 1 92 ? 9.260 2.621 1.062 1.00 93.81 92 ASP A C 1
ATOM 726 O O . ASP A 1 92 ? 10.012 2.203 0.182 1.00 93.81 92 ASP A O 1
ATOM 730 N N . ASP A 1 93 ? 9.620 2.613 2.349 1.00 92.44 93 ASP A N 1
ATOM 731 C CA . ASP A 1 93 ? 10.935 2.162 2.819 1.00 92.44 93 ASP A CA 1
ATOM 732 C C . ASP A 1 93 ? 11.230 0.702 2.442 1.00 92.44 93 ASP A C 1
ATOM 734 O O . ASP A 1 93 ? 12.353 0.349 2.069 1.00 92.44 93 ASP A O 1
ATOM 738 N N . HIS A 1 94 ? 10.224 -0.174 2.535 1.00 90.56 94 HIS A N 1
ATOM 739 C CA . HIS A 1 94 ? 10.380 -1.590 2.199 1.00 90.56 94 HIS A CA 1
ATOM 740 C C . HIS A 1 94 ? 10.594 -1.783 0.692 1.00 90.56 94 HIS A C 1
ATOM 742 O O . HIS A 1 94 ? 11.444 -2.571 0.282 1.00 90.56 94 HIS A O 1
ATOM 748 N N . LEU A 1 95 ? 9.879 -1.017 -0.135 1.00 88.88 95 LEU A N 1
ATOM 749 C CA . LEU A 1 95 ? 10.112 -0.963 -1.575 1.00 88.88 95 LEU A CA 1
ATOM 750 C C . LEU A 1 95 ? 11.513 -0.436 -1.899 1.00 88.88 95 LEU A C 1
ATOM 752 O O . LEU A 1 95 ? 12.191 -1.002 -2.753 1.00 88.88 95 LEU A O 1
ATOM 756 N N . ALA A 1 96 ? 11.984 0.603 -1.209 1.00 85.62 96 ALA A N 1
ATOM 757 C CA . ALA A 1 96 ? 13.319 1.149 -1.436 1.00 85.62 96 ALA A CA 1
ATOM 758 C C . ALA A 1 96 ? 14.442 0.130 -1.150 1.00 85.62 96 ALA A C 1
ATOM 760 O O . ALA A 1 96 ? 15.495 0.189 -1.783 1.00 85.62 96 ALA A O 1
ATOM 761 N N . GLN A 1 97 ? 14.220 -0.812 -0.225 1.00 84.56 97 GLN A N 1
ATOM 762 C CA . GLN A 1 97 ? 15.175 -1.876 0.113 1.00 84.56 97 GLN A CA 1
ATOM 763 C C . GLN A 1 97 ? 15.115 -3.071 -0.847 1.00 84.56 97 GLN A C 1
ATOM 765 O O . GLN A 1 97 ? 16.153 -3.616 -1.220 1.00 84.56 97 GLN A O 1
ATOM 770 N N . GLU A 1 98 ? 13.910 -3.488 -1.235 1.00 74.25 98 GLU A N 1
ATOM 771 C CA . GLU A 1 98 ? 13.689 -4.685 -2.057 1.00 74.25 98 GLU A CA 1
ATOM 772 C C . GLU A 1 98 ? 13.912 -4.433 -3.548 1.00 74.25 98 GLU A C 1
ATOM 774 O O . GLU A 1 98 ? 14.285 -5.337 -4.306 1.00 74.25 98 GLU A O 1
ATOM 779 N N . VAL A 1 99 ? 13.659 -3.209 -4.015 1.00 65.50 99 VAL A N 1
ATOM 780 C CA . VAL A 1 99 ? 13.656 -2.959 -5.444 1.00 65.50 99 VAL A CA 1
ATOM 781 C C . VAL A 1 99 ? 15.059 -2.598 -5.934 1.00 65.50 99 VAL A C 1
ATOM 783 O O . VAL A 1 99 ? 15.530 -1.471 -5.818 1.00 65.50 99 VAL A O 1
ATOM 786 N N . ASN A 1 100 ? 15.707 -3.600 -6.535 1.00 63.56 100 ASN A N 1
ATOM 787 C CA . ASN A 1 100 ? 16.964 -3.483 -7.272 1.00 63.56 100 ASN A CA 1
ATOM 788 C C . ASN A 1 100 ? 16.936 -2.271 -8.233 1.00 63.56 100 ASN A C 1
ATOM 790 O O . ASN A 1 100 ? 15.904 -2.001 -8.849 1.00 63.56 100 ASN A O 1
ATOM 794 N N . THR A 1 101 ? 18.068 -1.579 -8.384 1.00 58.19 101 THR A N 1
ATOM 795 C CA . THR A 1 101 ? 18.273 -0.217 -8.939 1.00 58.19 101 THR A CA 1
ATOM 796 C C . THR A 1 101 ? 17.674 0.121 -10.320 1.00 58.19 101 THR A C 1
ATOM 798 O O . THR A 1 101 ? 17.800 1.253 -10.776 1.00 58.19 101 THR A O 1
ATOM 801 N N . ASP A 1 102 ? 16.995 -0.805 -10.994 1.00 59.88 102 ASP A N 1
ATOM 802 C CA . ASP A 1 102 ? 16.312 -0.596 -12.280 1.00 59.88 102 ASP A CA 1
ATOM 803 C C . ASP A 1 102 ? 14.883 -0.024 -12.138 1.00 59.88 102 ASP A C 1
ATOM 805 O O . ASP A 1 102 ? 14.176 0.167 -13.131 1.00 59.88 102 ASP A O 1
ATOM 809 N N . SER A 1 103 ? 14.420 0.254 -10.915 1.00 59.47 103 SER A N 1
ATOM 810 C CA . SER A 1 103 ? 13.050 0.704 -10.635 1.00 59.47 103 SER A CA 1
ATOM 811 C C . SER A 1 103 ? 12.867 2.182 -10.339 1.00 59.47 103 SER A C 1
ATOM 813 O O . SER A 1 103 ? 11.721 2.582 -10.163 1.00 59.47 103 SER A O 1
ATOM 815 N N . TYR A 1 104 ? 13.922 3.005 -10.320 1.00 66.12 104 TYR A N 1
ATOM 816 C CA . TYR A 1 104 ? 13.804 4.430 -9.963 1.00 66.12 104 TYR A CA 1
ATOM 817 C C . TYR A 1 104 ? 12.811 5.218 -10.842 1.00 66.12 104 TYR A C 1
ATOM 819 O O . TYR A 1 104 ? 12.425 6.331 -10.501 1.00 66.12 104 TYR A O 1
ATOM 827 N N . CYS A 1 105 ? 12.375 4.650 -11.971 1.00 83.44 105 CYS A N 1
ATOM 828 C CA . CYS A 1 105 ? 11.334 5.203 -12.838 1.00 83.44 105 CYS A CA 1
ATOM 829 C C . CYS A 1 105 ? 9.982 4.466 -12.741 1.00 83.44 105 CYS A C 1
ATOM 831 O O . CYS A 1 105 ? 9.181 4.548 -13.671 1.00 83.44 105 CYS A O 1
ATOM 833 N N . SER A 1 106 ? 9.744 3.693 -11.678 1.00 91.25 106 SER A N 1
ATOM 834 C CA . SER A 1 106 ? 8.515 2.926 -11.439 1.00 91.25 106 SER A CA 1
ATOM 835 C C . SER A 1 106 ? 7.879 3.304 -10.110 1.00 91.25 106 SER A C 1
ATOM 837 O O . SER A 1 106 ? 8.569 3.627 -9.152 1.00 91.25 106 SER A O 1
ATOM 839 N N . GLY A 1 107 ? 6.555 3.216 -10.049 1.00 92.75 107 GLY A N 1
ATOM 840 C CA . GLY A 1 107 ? 5.787 3.583 -8.869 1.00 92.75 107 GLY A CA 1
ATOM 841 C C . GLY A 1 107 ? 4.389 2.982 -8.891 1.00 92.75 107 GLY A C 1
ATOM 842 O O . GLY A 1 107 ? 4.029 2.220 -9.792 1.00 92.75 107 GLY A O 1
ATOM 843 N N . CYS A 1 108 ? 3.595 3.319 -7.880 1.00 95.69 108 CYS A N 1
ATOM 844 C CA . CYS A 1 108 ? 2.203 2.909 -7.780 1.00 95.69 108 CYS A CA 1
ATOM 845 C C . CYS A 1 108 ? 1.395 3.961 -7.022 1.00 95.69 108 CYS A C 1
ATOM 847 O O . CYS A 1 108 ? 1.816 4.427 -5.968 1.00 95.69 108 CYS A O 1
ATOM 849 N N . THR A 1 109 ? 0.205 4.287 -7.517 1.00 98.00 109 THR A N 1
ATOM 850 C CA . THR A 1 109 ? -0.801 5.009 -6.733 1.00 98.00 109 THR A CA 1
ATOM 851 C C . THR A 1 109 ? -1.666 3.996 -5.995 1.00 98.00 109 THR A C 1
ATOM 853 O O . THR A 1 109 ? -2.169 3.055 -6.604 1.00 98.00 109 THR A O 1
ATOM 856 N N . ALA A 1 110 ? -1.843 4.170 -4.686 1.00 98.06 110 ALA A N 1
ATOM 857 C CA . ALA A 1 110 ? -2.662 3.288 -3.862 1.00 98.06 110 ALA A CA 1
ATOM 858 C C . ALA A 1 110 ? -3.814 4.066 -3.217 1.00 98.06 110 ALA A C 1
ATOM 860 O O . ALA A 1 110 ? -3.593 5.056 -2.524 1.00 98.06 110 ALA A O 1
ATOM 861 N N . VAL A 1 111 ? -5.045 3.594 -3.419 1.00 98.12 111 VAL A N 1
ATOM 862 C CA . VAL A 1 111 ? -6.244 4.082 -2.722 1.00 98.12 111 VAL A CA 1
ATOM 863 C C . VAL A 1 111 ? -6.789 2.934 -1.897 1.00 98.12 111 VAL A C 1
ATOM 865 O O . VAL A 1 111 ? -7.076 1.872 -2.444 1.00 98.12 111 VAL A O 1
ATOM 868 N N . THR A 1 112 ? -6.928 3.130 -0.588 1.00 96.88 112 THR A N 1
ATOM 869 C CA . THR A 1 112 ? -7.369 2.079 0.336 1.00 96.88 112 THR A CA 1
ATOM 870 C C . THR A 1 112 ? -8.558 2.536 1.172 1.00 96.88 112 THR A C 1
ATOM 872 O O . THR A 1 112 ? -8.744 3.724 1.421 1.00 96.88 112 THR A O 1
ATOM 875 N N . LEU A 1 113 ? -9.394 1.579 1.565 1.00 95.31 113 LEU A N 1
ATOM 876 C CA . LEU A 1 113 ? -10.607 1.777 2.348 1.00 95.31 113 LEU A CA 1
ATOM 877 C C . LEU A 1 113 ? -10.676 0.683 3.409 1.00 95.31 113 LEU A C 1
ATOM 879 O O . LEU A 1 113 ? -10.506 -0.499 3.102 1.00 95.31 113 LEU A O 1
ATOM 883 N N . ILE A 1 114 ? -11.008 1.073 4.635 1.00 92.69 114 ILE A N 1
ATOM 884 C CA . ILE A 1 114 ? -11.411 0.141 5.683 1.00 92.69 114 ILE A CA 1
ATOM 885 C C . ILE A 1 114 ? -12.879 0.395 5.989 1.00 92.69 114 ILE A C 1
ATOM 887 O O . ILE A 1 114 ? -13.276 1.511 6.314 1.00 92.69 114 ILE A O 1
ATOM 891 N N . LYS A 1 115 ? -13.686 -0.655 5.857 1.00 89.75 115 LYS A N 1
ATOM 892 C CA . LYS A 1 115 ? -15.094 -0.653 6.230 1.00 89.75 115 LYS A CA 1
ATOM 893 C C . LYS A 1 115 ? -15.275 -1.526 7.460 1.00 89.75 115 LYS A C 1
ATOM 895 O O . LYS A 1 115 ? -14.886 -2.689 7.446 1.00 89.75 115 LYS A O 1
ATOM 900 N N . GLN A 1 116 ? -15.923 -0.979 8.474 1.00 82.56 116 GLN A N 1
ATOM 901 C CA . GLN A 1 116 ? -16.425 -1.723 9.618 1.00 82.56 116 GLN A CA 1
ATOM 902 C C . GLN A 1 116 ? -17.932 -1.939 9.426 1.00 82.56 116 GLN A C 1
ATOM 904 O O . GLN A 1 116 ? -18.647 -0.985 9.109 1.00 82.56 116 GLN A O 1
ATOM 909 N N . VAL A 1 117 ? -18.376 -3.198 9.478 1.00 70.75 117 VAL A N 1
ATOM 910 C CA . VAL A 1 117 ? -19.762 -3.641 9.227 1.00 70.75 117 VAL A CA 1
ATOM 911 C C . VAL A 1 117 ? -20.491 -3.894 10.533 1.00 70.75 117 VAL A C 1
ATOM 913 O O . VAL A 1 117 ? -19.897 -4.577 11.393 1.00 70.75 117 VAL A O 1
#

Radius of gyration: 17.45 Å; chains: 1; bounding box: 40×29×53 Å

pLDDT: mean 79.46, std 19.66, range [38.78, 98.44]

Organism: NCBI:txid97028

InterPro domains:
  IPR001932 PPM-type phosphatase-like domain [PS51746] (1-117)
  IPR015655 Protein phosphatase 2C [PTHR47992] (8-115)
  IPR036457 PPM-type phosphatase-like domain superfamily [G3DSA:3.60.40.10] (1-116)
  IPR036457 PPM-type phosphatase-like domain superfamily [SSF81606] (5-114)

Sequence (117 aa):
DYTGEQGVIFCGVFDGHGPLGHKVSQFIRDNLPSKLSEAIKMAQQKSSIKYYDANDADTETFHDAYNDSNRHNNISLASWEGCFLKSFDEMDDHLAQEVNTDSYCSGCTAVTLIKQV

Secondary structure (DSSP, 8-state):
--SSSTTEEEEEEEEEESTTHHHHHHHHHHHHHHHHHHHHHHHHHHHHHHTT-------------------S----HHHHHHHHHHHHHHHHHHHHHHS-GGGTT-EEEEEEEEEE-